Protein AF-T1EXB9-F1 (afdb_monomer_lite)

Radius of gyration: 18.05 Å; chains: 1; bounding box: 56×22×50 Å

InterPro domains:
  IPR043159 D-galactoside/L-rhamnose binding SUEL lectin domain superfamily [G3DSA:2.60.120.740] (4-108)

Sequence (122 aa):
MTSTIITGDYCQSEYFIAVCNNSLNNVNNNNNNLVTNVVVITKATYGRMRVSRCVTGMYGDVGCRNDVTNYVSSRCSGKSRCKIYVAEQMLHRLNRCPIELNAYLEEIRIPILRKIALQLLT

Structure (mmCIF, N/CA/C/O backbone):
data_AF-T1EXB9-F1
#
_entry.id   AF-T1EXB9-F1
#
loop_
_atom_site.group_PDB
_atom_site.id
_atom_site.type_symbol
_atom_site.label_atom_id
_atom_site.label_alt_id
_atom_site.label_comp_id
_atom_site.label_asym_id
_atom_site.label_entity_id
_atom_site.label_seq_id
_atom_site.pdbx_PDB_ins_code
_atom_site.Cartn_x
_atom_site.Cartn_y
_atom_site.Cartn_z
_atom_site.occupancy
_atom_site.B_iso_or_equiv
_atom_site.auth_seq_id
_atom_site.auth_comp_id
_atom_site.auth_asym_id
_atom_site.auth_atom_id
_atom_site.pdbx_PDB_model_num
ATOM 1 N N . MET A 1 1 ? -22.884 -2.536 2.812 1.00 40.88 1 MET A N 1
ATOM 2 C CA . MET A 1 1 ? -21.721 -2.268 3.688 1.00 40.88 1 MET A CA 1
ATOM 3 C C . MET A 1 1 ? -20.854 -1.258 2.958 1.00 40.88 1 MET A C 1
ATOM 5 O O . MET A 1 1 ? -20.337 -1.596 1.905 1.00 40.88 1 MET A O 1
ATOM 9 N N . THR A 1 2 ? -20.785 -0.009 3.412 1.00 38.97 2 THR A N 1
ATOM 10 C CA . THR A 1 2 ? -20.012 1.041 2.730 1.00 38.97 2 THR A CA 1
ATOM 11 C C . THR A 1 2 ? -18.552 0.947 3.160 1.00 38.97 2 THR A C 1
ATOM 13 O O . THR A 1 2 ? -18.164 1.474 4.198 1.00 38.97 2 THR A O 1
ATOM 16 N N . SER A 1 3 ? -17.747 0.212 2.397 1.00 46.12 3 SER A N 1
ATOM 17 C CA . SER A 1 3 ? -16.293 0.212 2.558 1.00 46.12 3 SER A CA 1
ATOM 18 C C . SER A 1 3 ? -15.742 1.530 2.023 1.00 46.12 3 SER A C 1
ATOM 20 O O . SER A 1 3 ? -15.913 1.828 0.844 1.00 46.12 3 SER A O 1
ATOM 22 N N . THR A 1 4 ? -15.074 2.324 2.858 1.00 52.69 4 THR A N 1
ATOM 23 C CA . THR A 1 4 ? -14.287 3.454 2.358 1.00 52.69 4 THR A CA 1
ATOM 24 C C . THR A 1 4 ? -13.062 2.896 1.652 1.00 52.69 4 THR A C 1
ATOM 26 O O . THR A 1 4 ? -12.147 2.361 2.273 1.00 52.69 4 THR A O 1
ATOM 29 N N . ILE A 1 5 ? -13.049 2.974 0.329 1.00 55.19 5 ILE A N 1
ATOM 30 C CA . ILE A 1 5 ? -11.884 2.569 -0.447 1.00 55.19 5 ILE A CA 1
ATOM 31 C C . ILE A 1 5 ? -10.852 3.691 -0.317 1.00 55.19 5 ILE A C 1
ATOM 33 O O . ILE A 1 5 ? -11.094 4.801 -0.784 1.00 55.19 5 ILE A O 1
ATOM 37 N N . ILE A 1 6 ? -9.710 3.416 0.318 1.00 64.38 6 ILE A N 1
ATOM 38 C CA . ILE A 1 6 ? -8.559 4.320 0.248 1.00 64.38 6 ILE A CA 1
ATOM 39 C C . ILE A 1 6 ? -7.826 3.991 -1.052 1.00 64.38 6 ILE A C 1
ATOM 41 O O . ILE A 1 6 ? -6.901 3.184 -1.089 1.00 64.38 6 ILE A O 1
ATOM 45 N N . THR A 1 7 ? -8.282 4.579 -2.156 1.00 65.94 7 THR A N 1
ATOM 46 C CA . THR A 1 7 ? -7.559 4.508 -3.428 1.00 65.94 7 THR A CA 1
ATOM 47 C C . THR A 1 7 ? -6.415 5.512 -3.410 1.00 65.94 7 THR A C 1
ATOM 49 O O . THR A 1 7 ? -6.650 6.716 -3.317 1.00 65.9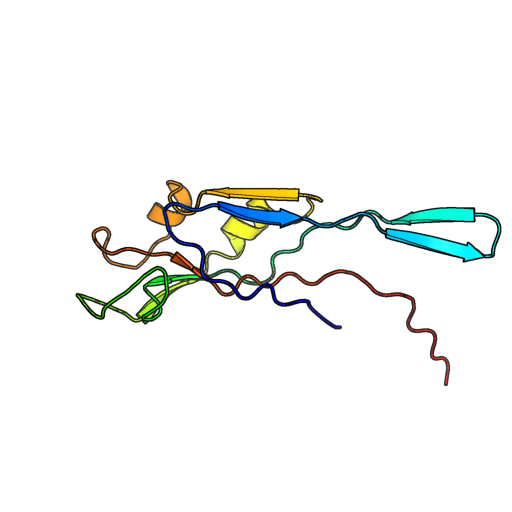4 7 THR A O 1
ATOM 52 N N . GLY A 1 8 ? -5.183 5.027 -3.519 1.00 82.62 8 GLY A N 1
ATOM 53 C CA . GLY A 1 8 ? -4.002 5.861 -3.676 1.00 82.62 8 GLY A CA 1
ATOM 54 C C . GLY A 1 8 ? -2.817 5.030 -4.143 1.00 82.62 8 GLY A C 1
ATOM 55 O O . GLY A 1 8 ? -2.690 3.863 -3.771 1.00 82.62 8 GLY A O 1
ATOM 56 N N . ASP A 1 9 ? -1.965 5.649 -4.951 1.00 91.00 9 ASP A N 1
ATOM 57 C CA . ASP A 1 9 ? -0.652 5.113 -5.298 1.00 91.00 9 ASP A CA 1
ATOM 58 C C . ASP A 1 9 ? 0.309 5.563 -4.204 1.00 91.00 9 ASP A C 1
ATOM 60 O O . ASP A 1 9 ? 0.313 6.752 -3.896 1.00 91.00 9 ASP A O 1
ATOM 64 N N . TYR A 1 10 ? 1.115 4.671 -3.633 1.00 94.56 10 TYR A N 1
ATOM 65 C CA . TYR A 1 10 ? 2.174 5.019 -2.680 1.00 94.56 10 TYR A CA 1
ATOM 66 C C . TYR A 1 10 ? 3.524 4.610 -3.258 1.00 94.56 10 TYR A C 1
ATOM 68 O O . TYR A 1 10 ? 3.756 3.427 -3.512 1.00 94.56 10 TYR A O 1
ATOM 76 N N . CYS A 1 11 ? 4.399 5.584 -3.489 1.00 94.88 11 CYS A N 1
ATOM 77 C CA . CYS A 1 11 ? 5.687 5.382 -4.146 1.00 94.88 11 CYS A CA 1
ATOM 78 C C . CYS A 1 11 ? 6.725 4.808 -3.175 1.00 94.88 11 CYS A C 1
ATOM 80 O O . CYS A 1 11 ? 6.577 4.917 -1.962 1.00 94.88 11 CYS A O 1
ATOM 82 N N . GLN A 1 12 ? 7.812 4.230 -3.693 1.00 92.88 12 GLN A N 1
ATOM 83 C CA . GLN A 1 12 ? 8.864 3.593 -2.880 1.00 92.88 12 GLN A CA 1
ATOM 84 C C . GLN A 1 12 ? 9.445 4.495 -1.784 1.00 92.88 12 GLN A C 1
ATOM 86 O O . GLN A 1 12 ? 9.756 4.017 -0.697 1.00 92.88 12 GLN A O 1
ATOM 91 N N . SER A 1 13 ? 9.542 5.798 -2.046 1.00 93.19 13 SER A N 1
ATOM 92 C CA . SER A 1 13 ? 10.045 6.800 -1.103 1.00 93.19 13 SER A CA 1
ATOM 93 C C . SER A 1 13 ? 9.046 7.193 -0.007 1.00 93.19 13 SER A C 1
ATOM 95 O O . SER A 1 13 ? 9.333 8.080 0.795 1.00 93.19 13 SER A O 1
ATOM 97 N N . GLU A 1 14 ? 7.859 6.589 0.032 1.00 95.44 14 GLU A N 1
ATOM 98 C CA . GLU A 1 14 ? 6.756 7.023 0.881 1.00 95.44 14 GLU A CA 1
ATOM 99 C C . GLU A 1 14 ? 6.351 5.981 1.920 1.00 95.44 14 GLU A C 1
ATOM 101 O O . GLU A 1 14 ? 6.817 4.839 1.957 1.00 95.44 14 GLU A O 1
ATOM 106 N N . TYR A 1 1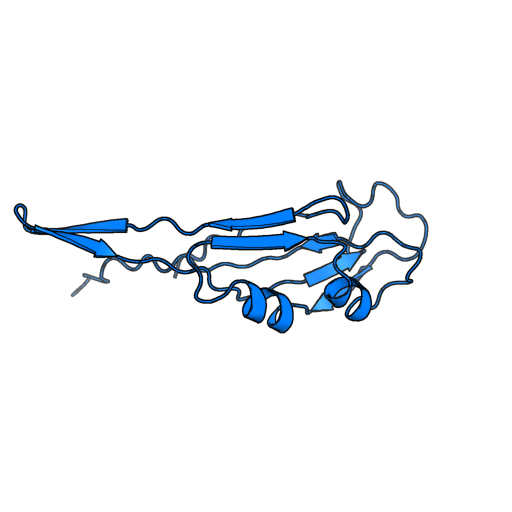5 ? 5.429 6.405 2.782 1.00 94.19 15 TYR A N 1
ATOM 107 C CA . TYR A 1 15 ? 4.787 5.548 3.757 1.00 94.19 15 TYR A CA 1
ATOM 108 C C . TYR A 1 15 ? 3.304 5.411 3.451 1.00 94.19 15 TYR A C 1
ATOM 110 O O . TYR A 1 15 ? 2.592 6.406 3.318 1.00 94.19 15 TYR A O 1
ATOM 118 N N . PHE A 1 16 ? 2.824 4.175 3.460 1.00 92.81 16 PHE A N 1
ATOM 119 C CA . PHE A 1 16 ? 1.407 3.912 3.629 1.00 92.81 16 PHE A CA 1
ATOM 120 C C . PHE A 1 16 ? 1.046 4.076 5.108 1.00 92.81 16 PHE A C 1
ATOM 122 O O . PHE A 1 16 ? 1.658 3.455 5.982 1.00 92.81 16 PHE A O 1
ATOM 129 N N . ILE A 1 17 ? 0.062 4.928 5.396 1.00 91.31 17 ILE A N 1
ATOM 130 C CA . ILE A 1 17 ? -0.410 5.212 6.753 1.00 91.31 17 ILE A CA 1
ATOM 131 C C . ILE A 1 17 ? -1.922 5.005 6.785 1.00 91.31 17 ILE A C 1
ATOM 133 O O . ILE A 1 17 ? -2.655 5.706 6.092 1.00 91.31 17 ILE A O 1
ATOM 137 N N . ALA A 1 18 ? -2.382 4.080 7.627 1.00 88.00 18 ALA A N 1
ATOM 138 C CA . ALA A 1 18 ? -3.801 3.900 7.919 1.00 88.00 18 ALA A CA 1
ATOM 139 C C . ALA A 1 18 ? -4.086 4.287 9.369 1.00 88.00 18 ALA A C 1
ATOM 141 O O . ALA A 1 18 ? -3.352 3.895 10.282 1.00 88.00 18 ALA A O 1
ATOM 142 N N . VAL A 1 19 ? -5.156 5.055 9.572 1.00 86.44 19 VAL A N 1
ATOM 143 C CA . VAL A 1 19 ? -5.615 5.512 10.886 1.00 86.44 19 VAL A CA 1
ATOM 144 C C . VAL A 1 19 ? -7.119 5.294 10.986 1.00 86.44 19 VAL A C 1
ATOM 146 O O . VAL A 1 19 ? -7.875 5.717 10.114 1.00 86.44 19 VAL A O 1
ATOM 149 N N . CYS A 1 20 ? -7.547 4.662 12.071 1.00 82.81 20 CYS A N 1
ATOM 150 C CA . CYS A 1 20 ? -8.932 4.550 12.484 1.00 82.81 20 CYS A CA 1
ATOM 151 C C . CYS A 1 20 ? -9.106 5.304 13.801 1.00 82.81 20 CYS A C 1
ATOM 153 O O . CYS A 1 20 ? -8.502 4.961 14.816 1.00 82.81 20 CYS A O 1
ATOM 155 N N . ASN A 1 21 ? -9.945 6.337 13.778 1.00 81.81 21 ASN A N 1
ATOM 156 C CA . ASN A 1 21 ? -10.281 7.096 14.976 1.00 81.81 21 ASN A CA 1
ATOM 157 C C . ASN A 1 21 ? -11.374 6.371 15.764 1.00 81.81 21 ASN A C 1
ATOM 159 O O . ASN A 1 21 ? -12.316 5.834 15.173 1.00 81.81 21 ASN A O 1
ATOM 163 N N . ASN A 1 22 ? -11.273 6.388 17.092 1.00 81.12 22 ASN A N 1
ATOM 164 C CA . ASN A 1 22 ? -12.344 5.891 17.951 1.00 81.12 22 ASN A CA 1
ATOM 165 C C . ASN A 1 22 ? -13.604 6.745 17.754 1.00 81.12 22 ASN A C 1
ATOM 167 O O . ASN A 1 22 ? -13.520 7.955 17.541 1.00 81.12 22 ASN A O 1
ATOM 171 N N . SER A 1 23 ? -14.770 6.109 17.805 1.00 76.69 23 SER A N 1
ATOM 172 C CA . SER A 1 23 ? -16.061 6.783 17.659 1.00 76.69 23 SER A CA 1
ATOM 173 C C . SER A 1 23 ? -16.778 6.789 18.998 1.00 76.69 23 SER A C 1
ATOM 175 O O . SER A 1 23 ? -16.816 5.766 19.669 1.00 76.69 23 SER A O 1
ATOM 177 N N . LEU A 1 24 ? -17.381 7.912 19.377 1.00 75.12 24 LEU A N 1
ATOM 178 C CA . LEU A 1 24 ? -18.334 7.934 20.482 1.00 75.12 24 LEU A CA 1
ATOM 179 C C . LEU A 1 24 ? -19.710 7.540 19.947 1.00 75.12 24 LEU A C 1
ATOM 181 O O . LEU A 1 24 ? -20.173 8.099 18.952 1.00 75.12 24 LEU A O 1
ATOM 185 N N . ASN A 1 25 ? -20.348 6.582 20.608 1.00 73.69 25 ASN A N 1
ATOM 186 C CA . ASN A 1 25 ? -21.755 6.274 20.416 1.00 73.69 25 ASN A CA 1
ATOM 187 C C . ASN A 1 25 ? -22.528 6.889 21.584 1.00 73.69 25 ASN A C 1
ATOM 189 O O . ASN A 1 25 ? -22.296 6.527 22.738 1.00 73.69 25 ASN A O 1
ATOM 193 N N . ASN A 1 26 ? -23.447 7.806 21.284 1.00 68.94 26 ASN A N 1
ATOM 194 C CA . ASN A 1 26 ? -24.422 8.280 22.261 1.00 68.94 26 ASN A CA 1
ATOM 195 C C . ASN A 1 26 ? -25.544 7.237 22.323 1.00 68.94 26 ASN A C 1
ATOM 197 O O . ASN A 1 26 ? -26.393 7.169 21.433 1.00 68.94 26 ASN A O 1
ATOM 201 N N . VAL A 1 27 ? -25.480 6.364 23.329 1.00 69.88 27 VAL A N 1
ATOM 202 C CA . VAL A 1 27 ? -26.532 5.387 23.612 1.00 69.88 27 VAL A CA 1
ATOM 203 C C . VAL A 1 27 ? -27.370 5.988 24.726 1.00 69.88 27 VAL A C 1
ATOM 205 O O . VAL A 1 27 ? -27.172 5.690 25.901 1.00 69.88 27 VAL A O 1
ATOM 208 N N . ASN A 1 28 ? -28.301 6.852 24.324 1.00 71.75 28 ASN A N 1
ATOM 209 C CA . ASN A 1 28 ? -29.241 7.560 25.189 1.00 71.75 28 ASN A CA 1
ATOM 210 C C . ASN A 1 28 ? -28.536 8.659 26.006 1.00 71.75 28 ASN A C 1
ATOM 212 O O . ASN A 1 28 ? -27.470 8.441 26.573 1.00 71.75 28 ASN A O 1
ATOM 216 N N . ASN A 1 29 ? -29.154 9.841 26.067 1.00 70.19 29 ASN A N 1
ATOM 217 C CA . ASN A 1 29 ? -28.573 11.153 26.400 1.00 70.19 29 ASN A CA 1
ATOM 218 C C . ASN A 1 29 ? -27.882 11.353 27.771 1.00 70.19 29 ASN A C 1
ATOM 220 O O . ASN A 1 29 ? -27.792 12.487 28.213 1.00 70.19 29 ASN A O 1
ATOM 224 N N . ASN A 1 30 ? -27.349 10.322 28.431 1.00 71.06 30 ASN A N 1
ATOM 225 C CA . ASN A 1 30 ? -26.499 10.456 29.616 1.00 71.06 30 ASN A CA 1
ATOM 226 C C . ASN A 1 30 ? -25.230 9.572 29.603 1.00 71.06 30 ASN A C 1
ATOM 228 O O . ASN A 1 30 ? -24.415 9.725 30.505 1.00 71.06 30 ASN A O 1
ATOM 232 N N . ASN A 1 31 ? -25.009 8.692 28.608 1.00 74.19 31 ASN A N 1
ATOM 233 C CA . ASN A 1 31 ? -23.842 7.791 28.585 1.00 74.19 31 ASN A CA 1
ATOM 234 C C . ASN A 1 31 ? -23.139 7.766 27.215 1.00 74.19 31 ASN A C 1
ATOM 236 O O . ASN A 1 31 ? -23.657 7.235 26.231 1.00 74.19 31 ASN A O 1
ATOM 240 N N . ASN A 1 32 ? -21.911 8.287 27.167 1.00 76.00 32 ASN A N 1
ATOM 241 C CA . ASN A 1 32 ? -21.044 8.180 25.994 1.00 76.00 32 ASN A CA 1
ATOM 242 C C . ASN A 1 32 ? -20.281 6.847 26.029 1.00 76.00 32 ASN A C 1
ATOM 244 O O . ASN A 1 32 ? -19.471 6.629 26.928 1.00 76.00 32 ASN A O 1
ATOM 248 N N . ASN A 1 33 ? -20.498 5.973 25.041 1.00 80.38 33 ASN A N 1
ATOM 249 C CA . ASN A 1 33 ? -19.724 4.738 24.880 1.00 80.38 33 ASN A CA 1
ATOM 250 C C . ASN A 1 33 ? -18.624 4.921 23.823 1.00 80.38 33 ASN A C 1
ATOM 252 O O . ASN A 1 33 ? -18.907 5.322 22.691 1.00 80.38 33 ASN A O 1
ATOM 256 N N . LEU A 1 34 ? -17.376 4.609 24.176 1.00 81.50 34 LEU A N 1
ATOM 257 C CA . LEU A 1 34 ? -16.239 4.658 23.262 1.00 81.50 34 LEU A CA 1
ATOM 258 C C . LEU A 1 34 ? -16.152 3.365 22.443 1.00 81.50 34 LEU A C 1
ATOM 260 O O . LEU A 1 34 ? -15.820 2.303 22.960 1.00 81.50 34 LEU A O 1
ATOM 264 N N . VAL A 1 35 ? -16.372 3.475 21.138 1.00 80.12 35 VAL A N 1
ATOM 265 C CA . VAL A 1 35 ? -16.142 2.397 20.177 1.00 80.12 35 VAL A CA 1
ATOM 266 C C . VAL A 1 35 ? -14.729 2.497 19.630 1.00 80.12 35 VAL A C 1
ATOM 268 O O . VAL A 1 35 ? -14.350 3.495 19.006 1.00 80.12 35 VAL A O 1
ATOM 271 N N . THR A 1 36 ? -13.958 1.435 19.831 1.00 80.00 36 THR A N 1
ATOM 272 C CA . THR A 1 36 ? -12.638 1.278 19.233 1.00 80.00 36 THR A CA 1
ATOM 273 C C . THR A 1 36 ? -12.778 0.807 17.791 1.00 80.00 36 THR A C 1
ATOM 275 O O . THR A 1 36 ? -13.389 -0.220 17.504 1.00 80.00 36 THR A O 1
ATOM 278 N N . ASN A 1 37 ? -12.215 1.575 16.860 1.00 82.69 37 ASN A N 1
ATOM 279 C CA . ASN A 1 37 ? -12.172 1.196 15.452 1.00 82.69 37 ASN A CA 1
ATOM 280 C C . ASN A 1 37 ? -10.781 0.671 15.114 1.00 82.69 37 ASN A C 1
ATOM 282 O O . ASN A 1 37 ? -9.769 1.235 15.533 1.00 82.69 37 ASN A O 1
ATOM 286 N N . VAL A 1 38 ? -10.737 -0.392 14.321 1.00 86.88 38 VAL A N 1
ATOM 287 C CA . VAL A 1 38 ? -9.489 -0.990 13.849 1.00 86.88 38 VAL A CA 1
ATOM 288 C C . VAL A 1 38 ? -9.422 -0.947 12.333 1.00 86.88 38 VAL A C 1
ATOM 290 O O . VAL A 1 38 ? -10.438 -1.046 11.644 1.00 86.88 38 VAL A O 1
ATOM 293 N N . VAL A 1 39 ? -8.204 -0.822 11.819 1.00 86.88 39 VAL A N 1
ATOM 294 C CA . VAL A 1 39 ? -7.902 -1.000 10.406 1.00 86.88 39 VAL A CA 1
ATOM 295 C C . VAL A 1 39 ? -8.183 -2.455 10.045 1.00 86.88 39 VAL A C 1
ATOM 297 O O . VAL A 1 39 ? -7.845 -3.375 10.790 1.00 86.88 39 VAL A O 1
ATOM 300 N N . VAL A 1 40 ? -8.786 -2.662 8.882 1.00 88.56 40 VAL A N 1
ATOM 301 C CA . VAL A 1 40 ? -8.986 -3.981 8.284 1.00 88.56 40 VAL A CA 1
ATOM 302 C C . VAL A 1 40 ? -8.475 -3.889 6.858 1.00 88.56 40 VAL A C 1
ATOM 304 O O . VAL A 1 40 ? -8.964 -3.073 6.094 1.00 88.56 40 VAL A O 1
ATOM 307 N N . ILE A 1 41 ? -7.483 -4.680 6.475 1.00 89.81 41 ILE A N 1
ATOM 308 C CA . ILE A 1 41 ? -6.994 -4.699 5.092 1.00 89.81 41 ILE A CA 1
ATOM 309 C C . ILE A 1 41 ? -7.679 -5.847 4.358 1.00 89.81 41 ILE A C 1
ATOM 311 O O . ILE A 1 41 ? -7.525 -7.006 4.731 1.00 89.81 41 ILE A O 1
ATOM 315 N N . THR A 1 42 ? -8.432 -5.522 3.310 1.00 90.50 42 THR A N 1
ATOM 316 C CA . THR A 1 42 ? -9.167 -6.512 2.493 1.00 90.50 42 THR A CA 1
ATOM 317 C C . THR A 1 42 ? -8.581 -6.706 1.101 1.00 90.50 42 THR A C 1
ATOM 319 O O . THR A 1 42 ? -8.856 -7.709 0.450 1.00 90.50 42 THR A O 1
ATOM 322 N N . LYS A 1 43 ? -7.766 -5.757 0.640 1.00 91.75 43 LYS A N 1
ATOM 323 C CA . LYS A 1 43 ? -6.990 -5.854 -0.595 1.00 91.75 43 LYS A CA 1
ATOM 324 C C . LYS A 1 43 ? -5.775 -4.946 -0.482 1.00 91.75 43 LYS A C 1
ATOM 326 O O . LYS A 1 43 ? -5.895 -3.873 0.109 1.00 91.75 43 LYS A O 1
ATOM 331 N N . ALA A 1 44 ? -4.647 -5.382 -1.026 1.00 93.44 44 ALA A N 1
ATOM 332 C CA . ALA A 1 44 ? -3.492 -4.549 -1.326 1.00 93.44 44 ALA A CA 1
ATOM 333 C C . ALA A 1 44 ? -2.699 -5.171 -2.482 1.00 93.44 44 ALA A C 1
ATOM 335 O O . ALA A 1 44 ? -2.469 -6.384 -2.507 1.00 93.44 44 ALA A O 1
ATOM 336 N N . THR A 1 45 ? -2.253 -4.337 -3.414 1.00 94.94 45 THR A N 1
ATOM 337 C CA . THR A 1 45 ? -1.524 -4.767 -4.608 1.00 94.94 45 THR A CA 1
ATOM 338 C C . THR A 1 45 ? -0.205 -3.997 -4.683 1.00 94.94 45 THR A C 1
ATOM 340 O O . THR A 1 45 ? -0.186 -2.791 -4.466 1.00 94.94 45 THR A O 1
ATOM 343 N N . TYR A 1 46 ? 0.906 -4.671 -4.980 1.00 95.19 46 TYR A N 1
ATOM 344 C CA . TYR A 1 46 ? 2.230 -4.051 -5.121 1.00 95.19 46 TYR A CA 1
ATOM 345 C C . TYR A 1 46 ? 2.845 -4.401 -6.474 1.00 95.19 46 TYR A C 1
ATOM 347 O O . TYR A 1 46 ? 2.762 -5.551 -6.908 1.00 95.19 46 TYR A O 1
ATOM 355 N N . GLY A 1 47 ? 3.435 -3.426 -7.159 1.00 94.38 47 GLY A N 1
ATOM 356 C CA . GLY A 1 47 ? 4.051 -3.647 -8.466 1.00 94.38 47 GLY A CA 1
ATOM 357 C C . GLY A 1 47 ? 4.133 -2.384 -9.309 1.00 94.38 47 GLY A C 1
ATOM 358 O O . GLY A 1 47 ? 4.067 -1.272 -8.799 1.00 94.38 47 GLY A O 1
ATOM 359 N N . ARG A 1 48 ? 4.279 -2.558 -10.619 1.00 93.38 48 ARG A N 1
ATOM 360 C CA . ARG A 1 48 ? 4.370 -1.477 -11.601 1.00 93.38 48 ARG A CA 1
ATOM 361 C C . ARG A 1 48 ? 3.177 -1.570 -12.546 1.00 93.38 48 ARG A C 1
ATOM 363 O O . ARG A 1 48 ? 3.312 -1.974 -13.697 1.00 93.38 48 ARG A O 1
ATOM 370 N N . MET A 1 49 ? 1.986 -1.261 -12.033 1.00 92.38 49 MET A N 1
ATOM 371 C CA . MET A 1 49 ? 0.726 -1.593 -12.709 1.00 92.38 49 MET A CA 1
ATOM 372 C C . MET A 1 49 ? 0.444 -0.693 -13.910 1.00 92.38 49 MET A C 1
ATOM 374 O O . MET A 1 49 ? 0.045 -1.186 -14.961 1.00 92.38 49 MET A O 1
ATOM 378 N N . ARG A 1 50 ? 0.630 0.620 -13.760 1.00 92.50 50 ARG A N 1
ATOM 379 C CA . ARG A 1 50 ? 0.329 1.618 -14.795 1.00 92.50 50 ARG A CA 1
ATOM 380 C C . ARG A 1 50 ? 1.209 2.856 -14.649 1.00 92.50 50 ARG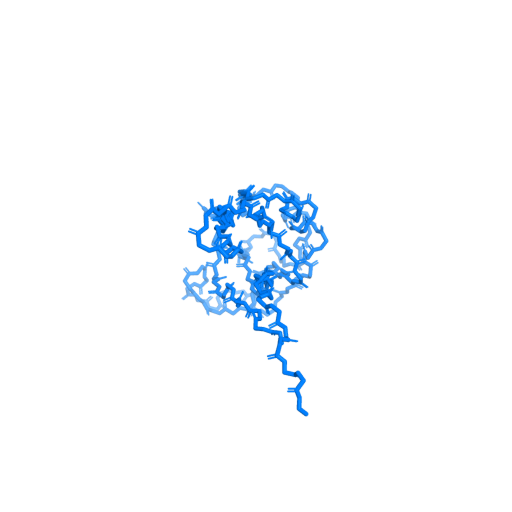 A C 1
ATOM 382 O O . ARG A 1 50 ? 1.843 3.063 -13.616 1.00 92.50 50 ARG A O 1
ATOM 389 N N . VAL A 1 51 ? 1.201 3.695 -15.683 1.00 92.00 51 VAL A N 1
ATOM 390 C CA . VAL A 1 51 ? 1.735 5.059 -15.597 1.00 92.00 51 VAL A CA 1
ATOM 391 C C . VAL A 1 51 ? 0.948 5.826 -14.535 1.00 92.00 51 VAL A C 1
ATOM 393 O O . VAL A 1 51 ? -0.282 5.744 -14.466 1.00 92.00 51 VAL A O 1
ATOM 396 N N . SER A 1 52 ? 1.670 6.514 -13.660 1.00 90.50 52 SER A N 1
ATOM 397 C CA . SER A 1 52 ? 1.114 7.228 -12.519 1.00 90.50 52 SER A CA 1
ATOM 398 C C . SER A 1 52 ? 2.098 8.238 -11.941 1.00 90.50 52 SER A C 1
ATOM 400 O O . SER A 1 52 ? 3.190 8.429 -12.471 1.00 90.50 52 SER A O 1
ATOM 402 N N . ARG A 1 53 ? 1.763 8.848 -10.799 1.00 92.38 53 ARG A N 1
ATOM 403 C CA . ARG A 1 53 ? 2.703 9.705 -10.062 1.00 92.38 53 ARG A CA 1
ATOM 404 C C . ARG A 1 53 ? 3.997 8.987 -9.648 1.00 92.38 53 ARG A C 1
ATOM 406 O O . ARG A 1 53 ? 5.014 9.647 -9.480 1.00 92.38 53 ARG A O 1
ATOM 413 N N . CYS A 1 54 ? 3.965 7.662 -9.477 1.00 92.19 54 CYS A N 1
ATOM 414 C CA . CYS A 1 54 ? 5.141 6.865 -9.108 1.00 92.19 54 CYS A CA 1
ATOM 415 C C . CYS A 1 54 ? 5.893 6.316 -10.331 1.00 92.19 54 CYS A C 1
ATOM 417 O O . CYS A 1 54 ? 7.028 5.857 -10.204 1.00 92.19 54 CYS A O 1
ATOM 419 N N . VAL A 1 55 ? 5.260 6.340 -11.508 1.00 91.31 55 VAL A N 1
ATOM 420 C CA . VAL A 1 55 ? 5.782 5.798 -12.767 1.00 91.31 55 VAL A CA 1
ATOM 421 C C . VAL A 1 55 ? 5.450 6.786 -13.882 1.00 91.31 55 VAL A C 1
ATOM 423 O O . VAL A 1 55 ? 4.393 6.704 -14.496 1.00 91.31 55 VAL A O 1
ATOM 426 N N . THR A 1 56 ? 6.342 7.737 -14.148 1.00 86.69 56 THR A N 1
ATOM 427 C CA . THR A 1 56 ? 6.077 8.877 -15.047 1.00 86.69 56 THR A CA 1
ATOM 428 C C . THR A 1 56 ? 6.232 8.566 -16.542 1.00 86.69 56 THR A C 1
ATOM 430 O O . THR A 1 56 ? 5.998 9.436 -17.374 1.00 86.69 56 THR A O 1
ATOM 433 N N . GLY A 1 57 ? 6.590 7.332 -16.912 1.00 82.50 57 GLY A N 1
ATOM 434 C CA . GLY A 1 57 ? 6.733 6.914 -18.307 1.00 82.50 57 GLY A CA 1
ATOM 435 C C . GLY A 1 57 ? 6.693 5.397 -18.485 1.00 82.50 57 GLY A C 1
ATOM 436 O O . GLY A 1 57 ? 6.815 4.647 -17.517 1.00 82.50 57 GLY A O 1
ATOM 437 N N . MET A 1 58 ? 6.544 4.948 -19.734 1.00 77.62 58 MET A N 1
ATOM 438 C CA . MET A 1 58 ? 6.454 3.525 -20.112 1.00 77.62 58 MET A CA 1
ATOM 439 C C . MET A 1 58 ? 7.819 2.871 -20.376 1.00 77.62 58 MET A C 1
ATOM 441 O O . MET A 1 58 ? 7.915 1.906 -21.124 1.00 77.62 58 MET A O 1
ATOM 445 N N . TYR A 1 59 ? 8.893 3.385 -19.776 1.00 80.56 59 TYR A N 1
ATOM 446 C CA . TYR A 1 59 ? 10.217 2.773 -19.903 1.00 80.56 59 TYR A CA 1
ATOM 447 C C . TYR A 1 59 ? 10.210 1.388 -19.235 1.00 80.56 59 TYR A C 1
ATOM 449 O O . TYR A 1 59 ? 9.931 1.298 -18.038 1.00 80.56 59 TYR A O 1
ATOM 457 N N . GLY A 1 60 ? 10.460 0.322 -19.999 1.00 80.94 60 GLY A N 1
ATOM 458 C CA . GLY A 1 60 ? 10.404 -1.066 -19.517 1.00 80.94 60 GLY A CA 1
ATOM 459 C C . GLY A 1 60 ? 8.990 -1.572 -19.188 1.00 80.94 60 GLY A C 1
ATOM 460 O O . GLY A 1 60 ? 7.988 -0.916 -19.470 1.00 80.94 60 GLY A O 1
ATOM 461 N N . ASP A 1 61 ? 8.904 -2.730 -18.534 1.00 80.75 61 ASP A N 1
ATOM 462 C CA . ASP A 1 61 ? 7.651 -3.478 -18.356 1.00 80.75 61 ASP A CA 1
ATOM 463 C C . ASP A 1 61 ? 6.648 -2.804 -17.403 1.00 80.75 61 ASP A C 1
ATOM 465 O O . ASP A 1 61 ? 6.902 -2.644 -16.204 1.00 80.75 61 ASP A O 1
ATOM 469 N N . VAL A 1 62 ? 5.490 -2.399 -17.934 1.00 87.88 62 VAL A N 1
ATOM 470 C CA . VAL A 1 62 ? 4.317 -1.919 -17.177 1.00 87.88 62 VAL A CA 1
ATOM 471 C C . VAL A 1 62 ? 3.246 -3.017 -17.190 1.00 87.88 62 VAL A C 1
ATOM 473 O O . VAL A 1 62 ? 3.061 -3.689 -18.199 1.00 87.88 62 VAL A O 1
ATOM 476 N N . GLY A 1 63 ? 2.517 -3.188 -16.087 1.00 90.25 63 GLY A N 1
ATOM 477 C CA . GLY A 1 63 ? 1.400 -4.135 -15.957 1.00 90.25 63 GLY A CA 1
ATOM 478 C C . GLY A 1 63 ? 1.656 -5.280 -14.976 1.00 90.25 63 GLY A C 1
ATOM 479 O O . GLY A 1 63 ? 0.732 -6.019 -14.629 1.00 90.25 63 GLY A O 1
ATOM 480 N N . CYS A 1 64 ? 2.884 -5.417 -14.474 1.00 91.44 64 CYS A N 1
ATOM 481 C CA . CYS A 1 64 ? 3.211 -6.407 -13.455 1.00 91.44 64 CYS A CA 1
ATOM 482 C C . CYS A 1 64 ? 2.665 -5.982 -12.084 1.00 91.44 64 CYS A C 1
ATOM 484 O O . CYS A 1 64 ? 2.751 -4.823 -11.670 1.00 91.44 64 CYS A O 1
ATOM 486 N N . ARG A 1 65 ? 2.095 -6.947 -11.363 1.00 93.62 65 ARG A N 1
ATOM 487 C CA . ARG A 1 65 ? 1.538 -6.757 -10.025 1.00 93.62 65 ARG A CA 1
ATOM 488 C C . ARG A 1 65 ? 1.590 -8.046 -9.230 1.00 93.62 65 ARG A C 1
ATOM 490 O O . ARG A 1 65 ? 1.514 -9.133 -9.801 1.00 93.62 65 ARG A O 1
ATOM 497 N N . ASN A 1 66 ? 1.655 -7.918 -7.916 1.00 95.44 66 ASN A N 1
ATOM 498 C CA . ASN A 1 66 ? 1.466 -9.023 -6.998 1.00 95.44 66 ASN A CA 1
ATOM 499 C C . ASN A 1 66 ? 0.458 -8.651 -5.909 1.00 95.44 66 ASN A C 1
ATOM 501 O O . ASN A 1 66 ? 0.396 -7.504 -5.460 1.00 95.44 66 ASN A O 1
ATOM 505 N N . ASP A 1 67 ? -0.330 -9.636 -5.488 1.00 95.31 67 ASP A N 1
ATOM 506 C CA . ASP A 1 67 ? -1.209 -9.490 -4.336 1.00 95.31 67 ASP A CA 1
ATOM 507 C C . ASP A 1 67 ? -0.363 -9.559 -3.059 1.00 95.31 67 ASP A C 1
ATOM 509 O O . ASP A 1 67 ? 0.263 -10.579 -2.765 1.00 95.31 67 ASP A O 1
ATOM 513 N N . VAL A 1 68 ? -0.333 -8.459 -2.308 1.00 96.44 68 VAL A N 1
ATOM 514 C CA . VAL A 1 68 ? 0.392 -8.347 -1.033 1.00 96.44 68 VAL A CA 1
ATOM 515 C C . VAL A 1 68 ? -0.566 -8.185 0.147 1.00 96.44 68 VAL A C 1
ATOM 517 O O . VAL A 1 68 ? -0.156 -7.778 1.235 1.00 96.44 68 VAL A O 1
ATOM 520 N N . THR A 1 69 ? -1.845 -8.526 -0.041 1.00 95.06 69 THR A N 1
ATOM 521 C CA . THR A 1 69 ? -2.908 -8.353 0.959 1.00 95.06 69 THR A CA 1
ATOM 522 C C . THR A 1 69 ? -2.548 -9.021 2.276 1.00 95.06 69 THR A C 1
ATOM 524 O O . THR A 1 69 ? -2.652 -8.384 3.318 1.00 95.06 69 THR A O 1
ATOM 527 N N . ASN A 1 70 ? -2.061 -10.265 2.250 1.00 95.75 70 ASN A N 1
ATOM 528 C CA . ASN A 1 70 ? -1.695 -10.996 3.469 1.00 95.75 70 ASN A CA 1
ATOM 529 C C . ASN A 1 70 ? -0.604 -10.273 4.262 1.00 95.75 70 ASN A C 1
ATOM 531 O O . ASN A 1 70 ? -0.697 -10.135 5.482 1.00 95.75 70 ASN A O 1
ATOM 535 N N . TYR A 1 71 ? 0.402 -9.762 3.557 1.00 96.38 71 TYR A N 1
ATOM 536 C CA . TYR A 1 71 ? 1.497 -9.036 4.170 1.00 96.38 71 TYR A CA 1
ATOM 537 C C . TYR A 1 71 ? 1.016 -7.712 4.784 1.00 96.38 71 TYR A C 1
ATOM 539 O O . TYR A 1 71 ? 1.164 -7.501 5.988 1.00 96.38 71 TYR A O 1
ATOM 547 N N . VAL A 1 72 ? 0.350 -6.861 4.001 1.00 94.50 72 VAL A N 1
ATOM 548 C CA . VAL A 1 72 ? -0.170 -5.567 4.476 1.00 94.50 72 VAL A CA 1
ATOM 549 C C . VAL A 1 72 ? -1.189 -5.762 5.608 1.00 94.50 72 VAL A C 1
ATOM 551 O O . VAL A 1 72 ? -1.151 -5.047 6.610 1.00 94.50 72 VAL A O 1
ATOM 554 N N . SER A 1 73 ? -2.045 -6.784 5.512 1.00 94.62 73 SER A N 1
ATOM 555 C CA . SER A 1 73 ? -3.002 -7.160 6.556 1.00 94.62 73 SER A CA 1
ATOM 556 C C . SER A 1 73 ? -2.305 -7.577 7.847 1.00 94.62 73 SER A C 1
ATOM 558 O O . SER A 1 73 ? -2.631 -7.035 8.897 1.00 94.62 73 SER A O 1
ATOM 560 N N . SER A 1 74 ? -1.273 -8.426 7.796 1.00 95.81 74 SER A N 1
ATOM 561 C CA . SER A 1 74 ? -0.509 -8.808 8.997 1.00 95.81 74 SER A CA 1
ATOM 562 C C . SER A 1 74 ? 0.163 -7.620 9.707 1.00 95.81 74 SER A C 1
ATOM 564 O O . SER A 1 74 ? 0.391 -7.653 10.917 1.00 95.81 74 SER A O 1
ATOM 566 N N . ARG A 1 75 ? 0.468 -6.543 8.971 1.00 95.44 75 ARG A N 1
ATOM 567 C CA . ARG A 1 75 ? 1.092 -5.329 9.517 1.00 95.44 75 ARG A CA 1
ATOM 568 C C . ARG A 1 75 ? 0.075 -4.344 10.095 1.00 95.44 75 ARG A C 1
ATOM 570 O O . ARG A 1 75 ? 0.403 -3.647 11.060 1.00 95.44 75 ARG A O 1
ATOM 577 N N . CYS A 1 76 ? -1.126 -4.281 9.524 1.00 92.88 76 CYS A N 1
ATOM 578 C CA . CYS A 1 76 ? -2.103 -3.226 9.798 1.00 92.88 76 CYS A CA 1
ATOM 579 C C . CYS A 1 76 ? -3.409 -3.697 10.441 1.00 92.88 76 CYS A C 1
ATOM 581 O O . CYS A 1 76 ? -3.950 -2.978 11.280 1.00 92.88 76 CYS A O 1
ATOM 583 N N . SER A 1 77 ? -3.932 -4.859 10.050 1.00 91.75 77 SER A N 1
ATOM 584 C CA . SER A 1 77 ? -5.245 -5.321 10.496 1.00 91.75 77 SER A CA 1
ATOM 585 C C . SER A 1 77 ? -5.283 -5.516 12.012 1.00 91.75 77 SER A C 1
ATOM 587 O O . SER A 1 77 ? -4.331 -6.012 12.613 1.00 91.75 77 SER A O 1
ATOM 589 N N . GLY A 1 78 ? -6.381 -5.092 12.639 1.00 90.12 78 GLY A N 1
ATOM 590 C CA . GLY A 1 78 ? -6.560 -5.153 14.094 1.00 90.12 78 GLY A CA 1
ATOM 591 C C . GLY A 1 78 ? -5.891 -4.013 14.872 1.00 90.12 78 GLY A C 1
ATOM 592 O O . GLY A 1 78 ? -6.001 -3.970 16.094 1.00 90.12 78 GLY A O 1
ATOM 593 N N . LYS A 1 79 ? -5.227 -3.065 14.195 1.00 90.50 79 LYS A N 1
ATOM 594 C CA . LYS A 1 79 ? -4.610 -1.887 14.827 1.00 90.50 79 LYS A CA 1
ATOM 595 C C . LYS A 1 79 ? -5.437 -0.634 14.568 1.00 90.50 79 LYS A C 1
ATOM 597 O O . LYS A 1 79 ? -5.978 -0.469 13.482 1.00 90.50 79 LYS A O 1
ATOM 602 N N . SER A 1 80 ? -5.480 0.294 15.522 1.00 87.38 80 SER A N 1
ATOM 603 C CA . SER A 1 80 ? -6.071 1.627 15.309 1.00 87.38 80 SER A CA 1
ATOM 604 C C . SER A 1 80 ? -5.208 2.514 14.404 1.00 87.38 80 SER A C 1
ATOM 606 O O . SER A 1 80 ? -5.712 3.421 13.750 1.00 87.38 80 SER A O 1
ATOM 608 N N . ARG A 1 81 ? -3.900 2.247 14.329 1.00 89.81 81 ARG A N 1
ATOM 609 C CA . ARG A 1 81 ? -2.960 2.935 13.441 1.00 89.81 81 ARG A CA 1
ATOM 610 C C . ARG A 1 81 ? -1.893 1.973 12.940 1.00 89.81 81 ARG A C 1
ATOM 612 O O . ARG A 1 81 ? -1.369 1.168 13.709 1.00 89.81 81 ARG A O 1
ATOM 619 N N . CYS A 1 82 ? -1.517 2.104 11.674 1.00 92.06 82 CYS A N 1
ATOM 620 C CA . CYS A 1 82 ? -0.353 1.426 11.118 1.00 92.06 82 CYS A CA 1
ATOM 621 C C . CYS A 1 82 ? 0.443 2.337 10.179 1.00 92.06 82 CYS A C 1
ATOM 623 O O . CYS A 1 82 ? -0.061 3.344 9.676 1.00 92.06 82 CYS A O 1
ATOM 625 N N . LYS A 1 83 ? 1.709 1.974 9.969 1.00 94.38 83 LYS A N 1
ATOM 626 C CA . LYS A 1 83 ? 2.640 2.648 9.066 1.00 94.38 83 LYS A CA 1
ATOM 627 C C . LYS A 1 83 ? 3.514 1.591 8.396 1.00 94.38 83 LYS A C 1
ATOM 629 O O . LYS A 1 83 ? 4.117 0.775 9.091 1.00 94.38 83 LYS A O 1
ATOM 634 N N . ILE A 1 84 ? 3.565 1.612 7.071 1.00 94.94 84 ILE A N 1
ATOM 635 C CA . ILE A 1 84 ? 4.361 0.710 6.235 1.00 94.94 84 ILE A CA 1
ATOM 636 C C . ILE A 1 84 ? 5.254 1.563 5.341 1.00 94.94 84 ILE A C 1
ATOM 638 O O . ILE A 1 84 ? 4.757 2.493 4.711 1.00 94.94 84 ILE A O 1
ATOM 642 N N . TYR A 1 85 ? 6.555 1.272 5.299 1.00 96.25 85 TYR A N 1
ATOM 643 C CA . TYR A 1 85 ? 7.466 1.902 4.343 1.00 96.25 85 TYR A CA 1
ATOM 644 C C . TYR A 1 85 ? 7.414 1.139 3.022 1.00 96.25 85 TYR A C 1
ATOM 646 O O . TYR A 1 85 ? 7.620 -0.071 3.013 1.00 96.25 85 TYR A O 1
ATOM 654 N N . VAL A 1 86 ? 7.123 1.817 1.912 1.00 94.56 86 VAL A N 1
ATOM 655 C CA . VAL A 1 86 ? 6.839 1.133 0.638 1.00 94.56 86 VAL A CA 1
ATOM 656 C C . VAL A 1 86 ? 8.074 0.428 0.064 1.00 94.56 86 VAL A C 1
ATOM 658 O O . VAL A 1 86 ? 7.938 -0.613 -0.576 1.00 94.56 86 VAL A O 1
ATOM 661 N N . ALA A 1 87 ? 9.277 0.948 0.318 1.00 93.00 87 ALA A N 1
ATOM 662 C CA . ALA A 1 87 ? 10.536 0.303 -0.064 1.00 93.00 87 ALA A CA 1
ATOM 663 C C . ALA A 1 87 ? 11.068 -0.698 0.977 1.00 93.00 87 ALA A C 1
ATOM 665 O O . ALA A 1 87 ? 12.249 -1.043 0.960 1.00 93.00 87 ALA A O 1
ATOM 666 N N . GLU A 1 88 ? 10.245 -1.164 1.919 1.00 93.44 88 GLU A N 1
ATOM 667 C CA . GLU A 1 88 ? 10.711 -2.181 2.857 1.00 93.44 88 GLU A CA 1
ATOM 668 C C . GLU A 1 88 ? 11.019 -3.515 2.162 1.00 93.44 88 GLU A C 1
ATOM 670 O O . GLU A 1 88 ? 10.376 -3.926 1.192 1.00 93.44 88 GLU A O 1
ATOM 675 N N . GLN A 1 89 ? 11.999 -4.234 2.711 1.00 91.81 89 GLN A N 1
ATOM 676 C CA . GLN A 1 89 ? 12.578 -5.414 2.072 1.00 91.81 89 GLN A CA 1
ATOM 677 C C . GLN A 1 89 ? 11.551 -6.520 1.782 1.00 91.81 89 GLN A C 1
ATOM 679 O O . GLN A 1 89 ? 11.693 -7.241 0.798 1.00 91.81 89 GLN A O 1
ATOM 684 N N . MET A 1 90 ? 10.510 -6.665 2.609 1.00 92.75 90 MET A N 1
ATOM 685 C CA . MET A 1 90 ? 9.498 -7.701 2.398 1.00 92.75 90 MET A CA 1
ATOM 686 C C . MET A 1 90 ? 8.621 -7.417 1.172 1.00 92.75 90 MET A C 1
ATOM 688 O O . MET A 1 90 ? 8.376 -8.330 0.389 1.00 92.75 90 MET A O 1
ATOM 692 N N . LEU A 1 91 ? 8.202 -6.165 0.951 1.00 92.56 91 LEU A N 1
ATOM 693 C CA . LEU A 1 91 ? 7.462 -5.792 -0.262 1.00 92.56 91 LEU A CA 1
ATOM 694 C C . LEU A 1 91 ? 8.321 -5.996 -1.507 1.00 92.56 91 LEU A C 1
ATOM 696 O O . LEU A 1 91 ? 7.846 -6.535 -2.504 1.00 92.56 91 LEU A O 1
ATOM 700 N N . HIS A 1 92 ? 9.605 -5.655 -1.413 1.00 90.62 92 HIS A N 1
ATOM 701 C CA . HIS A 1 92 ? 10.557 -5.875 -2.491 1.00 90.62 92 HIS A CA 1
ATOM 702 C C . HIS A 1 92 ? 10.733 -7.366 -2.829 1.00 90.62 92 HIS A C 1
ATOM 704 O O . HIS A 1 92 ? 10.713 -7.734 -3.998 1.00 90.62 92 HIS A O 1
ATOM 710 N N . ARG A 1 93 ? 10.810 -8.248 -1.822 1.00 90.94 93 ARG A N 1
ATOM 711 C CA . ARG A 1 93 ? 10.864 -9.713 -2.016 1.00 90.94 93 ARG A CA 1
ATOM 712 C C . ARG A 1 93 ? 9.577 -10.298 -2.594 1.00 90.94 93 ARG A C 1
ATOM 714 O O . ARG A 1 93 ? 9.624 -11.301 -3.295 1.00 90.94 93 ARG A O 1
ATOM 721 N N . LEU A 1 94 ? 8.432 -9.698 -2.276 1.00 91.69 94 LEU A N 1
ATOM 722 C CA . LEU A 1 94 ? 7.135 -10.084 -2.830 1.00 91.69 94 LEU A CA 1
ATOM 723 C C . LEU A 1 94 ? 6.895 -9.482 -4.221 1.00 91.69 94 LEU A C 1
ATOM 725 O O . LEU A 1 94 ? 5.888 -9.806 -4.851 1.00 91.69 94 LEU A O 1
ATOM 729 N N . ASN A 1 95 ? 7.770 -8.605 -4.712 1.00 87.69 95 ASN A N 1
ATOM 730 C CA . ASN A 1 95 ? 7.619 -8.004 -6.025 1.00 87.69 95 ASN A CA 1
ATOM 731 C C . ASN A 1 95 ? 7.818 -9.055 -7.124 1.00 87.69 95 ASN A C 1
ATOM 733 O O . ASN A 1 95 ? 8.760 -9.841 -7.086 1.00 87.69 95 ASN A O 1
ATOM 737 N N . ARG A 1 96 ? 6.934 -9.049 -8.123 1.00 88.19 96 ARG A N 1
ATOM 738 C CA . ARG A 1 96 ? 7.068 -9.874 -9.337 1.00 88.19 96 ARG A CA 1
ATOM 739 C C . ARG A 1 96 ? 7.551 -9.077 -10.548 1.00 88.19 96 ARG A C 1
ATOM 741 O O . ARG A 1 96 ? 7.701 -9.640 -11.625 1.00 88.19 96 ARG A O 1
ATOM 748 N N . CYS A 1 97 ? 7.739 -7.773 -10.386 1.00 89.44 97 CYS A N 1
ATOM 749 C CA . CYS A 1 97 ? 8.317 -6.917 -11.408 1.00 89.44 97 CYS A CA 1
ATOM 750 C C . CYS A 1 97 ? 9.851 -7.027 -11.418 1.00 89.44 97 CYS A C 1
ATOM 752 O O . CYS A 1 97 ? 10.434 -7.337 -10.375 1.00 89.44 97 CYS A O 1
ATOM 754 N N . PRO A 1 98 ? 10.509 -6.716 -12.551 1.00 86.94 98 PRO A N 1
ATOM 755 C CA . PRO A 1 98 ? 11.960 -6.573 -12.607 1.00 86.94 98 PRO A CA 1
ATOM 756 C C . PRO A 1 98 ? 12.477 -5.642 -11.504 1.00 86.94 98 PRO A C 1
ATOM 758 O O . PRO A 1 98 ? 11.916 -4.570 -11.275 1.00 86.94 98 PRO A O 1
ATOM 761 N N . ILE A 1 99 ? 13.545 -6.061 -10.822 1.00 82.69 99 ILE A N 1
ATOM 762 C CA . ILE A 1 99 ? 14.054 -5.413 -9.602 1.00 82.69 99 ILE A CA 1
ATOM 763 C C . ILE A 1 99 ? 14.524 -3.969 -9.827 1.00 82.69 99 ILE A C 1
ATOM 765 O O . ILE A 1 99 ? 14.463 -3.147 -8.917 1.00 82.69 99 ILE A O 1
ATOM 769 N N . GLU A 1 100 ? 14.945 -3.669 -11.055 1.00 82.75 100 GLU A N 1
ATOM 770 C CA . GLU A 1 100 ? 15.470 -2.368 -11.483 1.00 82.75 100 GLU A CA 1
ATOM 771 C C . GLU A 1 100 ? 14.358 -1.348 -11.774 1.00 82.75 100 GLU A C 1
ATOM 773 O O . GLU A 1 100 ? 14.626 -0.167 -11.988 1.00 82.75 100 GLU A O 1
ATOM 778 N N . LEU A 1 101 ? 13.096 -1.791 -11.802 1.00 85.69 101 LEU A N 1
ATOM 779 C CA . LEU A 1 101 ? 11.954 -0.940 -12.105 1.00 85.69 101 LEU A CA 1
ATOM 780 C C . LEU A 1 101 ? 11.224 -0.509 -10.830 1.00 85.69 101 LEU A C 1
ATOM 782 O O . LEU A 1 101 ? 10.931 -1.309 -9.938 1.00 85.69 101 LEU A O 1
ATOM 786 N N . ASN A 1 102 ? 10.846 0.770 -10.790 1.00 89.12 102 ASN A N 1
ATOM 787 C CA . ASN A 1 102 ? 10.061 1.330 -9.695 1.00 89.12 102 ASN A CA 1
ATOM 788 C C . ASN A 1 102 ? 8.695 0.633 -9.590 1.00 89.12 102 ASN A C 1
ATOM 790 O O . ASN A 1 102 ? 7.880 0.685 -10.513 1.00 89.12 102 ASN A O 1
ATOM 794 N N . ALA A 1 103 ? 8.441 0.034 -8.429 1.00 92.56 103 ALA A N 1
ATOM 795 C CA . ALA A 1 103 ? 7.158 -0.536 -8.033 1.00 92.56 103 ALA A CA 1
ATOM 796 C C . ALA A 1 103 ? 6.512 0.318 -6.935 1.00 92.56 103 ALA A C 1
ATOM 798 O O . ALA A 1 103 ? 7.202 0.906 -6.110 1.00 92.56 103 ALA A O 1
ATOM 799 N N . TYR A 1 104 ? 5.192 0.376 -6.893 1.00 94.56 104 TYR A N 1
ATOM 800 C CA . TYR A 1 104 ? 4.424 1.156 -5.935 1.00 94.56 104 TYR A CA 1
ATOM 801 C C . TYR A 1 104 ? 3.285 0.310 -5.351 1.00 94.56 104 TYR A C 1
ATOM 803 O O . TYR A 1 104 ? 2.934 -0.751 -5.873 1.00 94.56 104 TYR A O 1
ATOM 811 N N . LEU A 1 105 ? 2.750 0.751 -4.214 1.00 94.50 105 LEU A N 1
ATOM 812 C CA . LEU A 1 105 ? 1.628 0.103 -3.535 1.00 94.50 105 LEU A CA 1
ATOM 813 C C . LEU A 1 105 ? 0.313 0.766 -3.973 1.00 94.50 105 LEU A C 1
ATOM 815 O O . LEU A 1 105 ? 0.225 1.991 -3.993 1.00 94.50 105 LEU A O 1
ATOM 819 N N . GLU A 1 106 ? -0.700 -0.034 -4.305 1.00 90.88 106 GLU A N 1
ATOM 820 C CA . GLU A 1 106 ? -2.011 0.402 -4.805 1.00 90.88 106 GLU A CA 1
ATOM 821 C C . GLU A 1 106 ? -3.154 -0.481 -4.252 1.00 90.88 106 GLU A C 1
ATOM 823 O O . GLU A 1 106 ? -2.935 -1.498 -3.586 1.00 90.88 106 GLU A O 1
ATOM 828 N N . GLU A 1 107 ? -4.398 -0.098 -4.564 1.00 81.19 107 GLU A N 1
ATOM 829 C CA . GLU A 1 107 ? -5.640 -0.860 -4.363 1.00 81.19 107 GLU A CA 1
ATOM 830 C C . GLU A 1 107 ? -5.917 -1.245 -2.903 1.00 81.19 107 GLU A C 1
ATOM 832 O O . GLU A 1 107 ? -6.471 -2.311 -2.616 1.00 81.19 107 GLU A O 1
ATOM 837 N N . ILE A 1 108 ? -5.562 -0.368 -1.963 1.00 80.31 108 ILE A N 1
ATOM 838 C CA . ILE A 1 108 ? -5.728 -0.650 -0.540 1.00 80.31 108 ILE A CA 1
ATOM 839 C C . ILE A 1 108 ? -7.194 -0.487 -0.131 1.00 80.31 108 ILE A C 1
ATOM 841 O O . ILE A 1 108 ? -7.752 0.610 -0.096 1.00 80.31 108 ILE A O 1
ATOM 845 N N . ARG A 1 109 ? -7.848 -1.597 0.211 1.00 82.69 109 ARG A N 1
ATOM 846 C CA . ARG A 1 109 ? -9.259 -1.587 0.627 1.00 82.69 109 ARG A CA 1
ATOM 847 C C . ARG A 1 109 ? -9.386 -1.747 2.131 1.00 82.69 109 ARG A C 1
ATOM 849 O O . ARG A 1 109 ? -9.021 -2.797 2.668 1.00 82.69 109 ARG A O 1
ATOM 856 N N . ILE A 1 110 ? -9.973 -0.741 2.781 1.00 74.62 110 ILE A N 1
ATOM 857 C CA . ILE A 1 110 ? -10.213 -0.721 4.226 1.00 74.62 110 ILE A CA 1
ATOM 858 C C . ILE A 1 110 ? -11.712 -0.574 4.503 1.00 74.62 110 ILE A C 1
ATOM 860 O O . ILE A 1 110 ? -12.252 0.520 4.359 1.00 74.62 110 ILE A O 1
ATOM 864 N N . PRO A 1 111 ? -12.448 -1.627 4.901 1.00 69.12 111 PRO A N 1
ATOM 865 C CA . PRO A 1 111 ? -13.798 -1.418 5.388 1.00 69.12 111 PRO A CA 1
ATOM 866 C C . PRO A 1 111 ? -13.727 -0.640 6.705 1.00 69.12 111 PRO A C 1
ATOM 868 O O . PRO A 1 111 ? -13.182 -1.123 7.694 1.00 69.12 111 PRO A O 1
ATOM 871 N N . ILE A 1 112 ? -14.303 0.561 6.736 1.00 61.47 112 ILE A N 1
ATOM 872 C CA . ILE A 1 112 ? -14.611 1.209 8.008 1.00 61.47 112 ILE A 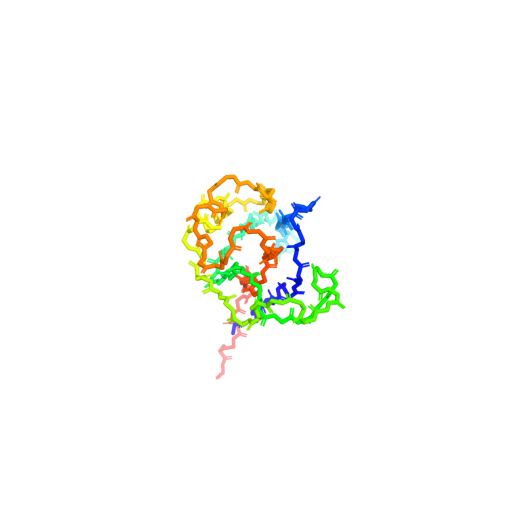CA 1
ATOM 873 C C . ILE A 1 112 ? -15.794 0.441 8.590 1.00 61.47 112 ILE A C 1
ATOM 875 O O . ILE A 1 112 ? -16.884 0.438 8.015 1.00 61.47 112 ILE A O 1
ATOM 879 N N . LEU A 1 113 ? -15.596 -0.219 9.730 1.00 55.09 113 LEU A N 1
ATOM 880 C CA . LEU A 1 113 ? -16.683 -0.839 10.483 1.00 55.09 113 LEU A CA 1
ATOM 881 C C . LEU A 1 113 ? -17.517 0.243 11.188 1.00 55.09 113 LEU A C 1
ATOM 883 O O . LEU A 1 113 ? -17.561 0.320 12.408 1.00 55.09 113 LEU A O 1
ATOM 887 N N . ARG A 1 114 ? -18.223 1.084 10.426 1.00 49.56 114 ARG A N 1
ATOM 888 C CA . ARG A 1 114 ? -19.411 1.775 10.936 1.00 49.56 114 ARG A CA 1
ATOM 889 C C . ARG A 1 114 ? -20.64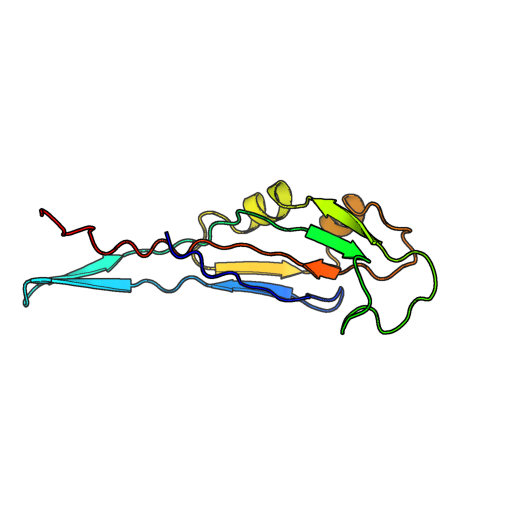3 1.008 10.473 1.00 49.56 114 ARG A C 1
ATOM 891 O O . ARG A 1 114 ? -21.142 1.210 9.372 1.00 49.56 114 ARG A O 1
ATOM 898 N N . LYS A 1 115 ? -21.155 0.140 11.343 1.00 39.03 115 LYS A N 1
ATOM 899 C CA . LYS A 1 115 ? -22.592 -0.135 11.407 1.00 39.03 115 LYS A CA 1
ATOM 900 C C . LYS A 1 115 ? -23.109 0.540 12.674 1.00 39.03 115 LYS A C 1
ATOM 902 O O . LYS A 1 115 ? -22.999 -0.018 13.759 1.00 39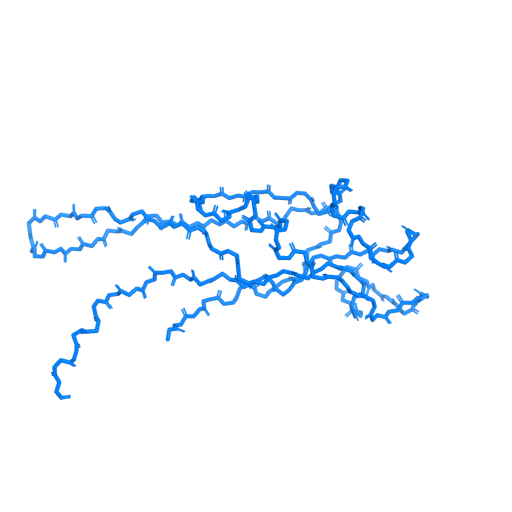.03 115 LYS A O 1
ATOM 907 N N . ILE A 1 116 ? -23.688 1.733 12.531 1.00 40.28 116 ILE A N 1
ATOM 908 C CA . ILE A 1 116 ? -24.877 2.024 13.340 1.00 40.28 116 ILE A CA 1
ATOM 909 C C . ILE A 1 116 ? -25.890 0.951 12.941 1.00 40.28 116 ILE A C 1
ATOM 911 O O . ILE A 1 116 ? -25.931 0.550 11.773 1.00 40.28 116 ILE A O 1
ATOM 915 N N . ALA A 1 117 ? -26.592 0.417 13.937 1.00 34.81 117 ALA A N 1
ATOM 916 C CA . ALA A 1 117 ? -27.593 -0.620 13.793 1.00 34.81 117 ALA A CA 1
ATOM 917 C C . ALA A 1 117 ? -28.377 -0.459 12.484 1.00 34.81 117 ALA A C 1
ATOM 919 O O . ALA A 1 117 ? -28.871 0.625 12.177 1.00 34.81 117 ALA A O 1
ATOM 920 N N . LEU A 1 118 ? -28.538 -1.556 11.744 1.00 35.19 118 LEU A N 1
ATOM 921 C CA . LEU A 1 118 ? -29.711 -1.697 10.895 1.00 35.19 118 LEU A CA 1
ATOM 922 C C . LEU A 1 118 ? -30.916 -1.764 11.860 1.00 35.19 118 LEU A C 1
ATOM 924 O O . LEU A 1 118 ? -31.427 -2.832 12.165 1.00 35.19 118 LEU A O 1
ATOM 928 N N . GLN A 1 119 ? -31.314 -0.626 12.430 1.00 45.75 119 GLN A N 1
ATOM 929 C CA . GLN A 1 119 ? -32.714 -0.379 12.714 1.00 45.75 119 GLN A CA 1
ATOM 930 C C . GLN A 1 119 ? -33.332 -0.118 11.350 1.00 45.75 119 GLN A C 1
ATOM 932 O O . GLN A 1 119 ? -33.229 0.978 10.822 1.00 45.75 119 GLN A O 1
ATOM 937 N N . LEU A 1 120 ? -33.877 -1.174 10.768 1.00 31.80 120 LEU A N 1
ATOM 938 C CA . LEU A 1 120 ? -35.124 -1.144 10.021 1.00 31.80 120 LEU A CA 1
ATOM 939 C C . LEU A 1 120 ? -35.720 -2.536 10.235 1.00 31.80 120 LEU A C 1
ATOM 941 O O . LEU A 1 120 ? -35.507 -3.469 9.469 1.00 31.80 120 LEU A O 1
ATOM 945 N N . LEU A 1 121 ? -36.407 -2.666 11.372 1.00 35.62 121 LEU A N 1
ATOM 946 C CA . LEU A 1 121 ? -37.722 -3.284 11.332 1.00 35.62 121 LEU A CA 1
ATOM 947 C C . LEU A 1 121 ? -38.548 -2.417 10.379 1.00 35.62 121 LEU A C 1
ATOM 949 O O . LEU A 1 121 ? -38.854 -1.270 10.699 1.00 35.62 121 LEU A O 1
ATOM 953 N N . THR A 1 122 ? -38.783 -2.920 9.178 1.00 41.00 122 THR A N 1
ATOM 954 C CA . THR A 1 122 ? -40.057 -2.849 8.451 1.00 41.00 122 THR A CA 1
ATOM 955 C C . THR A 1 122 ? -40.015 -3.915 7.373 1.00 41.00 122 THR A C 1
ATOM 957 O O . THR A 1 122 ? -38.995 -3.983 6.653 1.00 41.00 122 THR A O 1
#

Foldseek 3Di:
DDWDWPFDKAWLQGKDKDAADWDWDCPDPPDTDTHQWFWAWPWKKKEQQDCDPRHPDDPDDHRFIFTCSVVVRVQGTPHNMGMDRQNDPVSLVRYPDDSPDIMIMGRTITGGPDDPDPPDPD

Organism: Helobdella robusta (NCBI:txid6412)

pLDDT: mean 81.72, std 16.68, range [31.8, 96.44]

Secondary structure (DSSP, 8-state):
---EE----B-TTSEEEEE---EEEE-STT-EEEEPP-----EEEEEE-SSBTTB-S--S---EEEE-HHHHHHHHTT-SEEEEETT-HHHHHT--S-TTS--EEEEEEE------------